Protein AF-I2Q013-F1 (afdb_monomer)

Foldseek 3Di:
DDDDDPDQQAPVSLVVQCVDPVRVVVSLVVLLVLLVQQKDWAWPFWDDPPDDADPDFQKDKDFDADPVRHGPTITITGTDGDPDTPCVSNVHDSVNSVVSPHDRDDDGDPPPPPDDPDPDD

Mean predicted aligned error: 8.56 Å

Nearest PDB structures (foldseek):
  4dep-assembly2_E  TM=2.950E-01  e=6.133E+00  Homo sapiens
  5a2f-assembly1_A  TM=2.855E-01  e=6.532E+00  Homo sapiens
  2rrf-as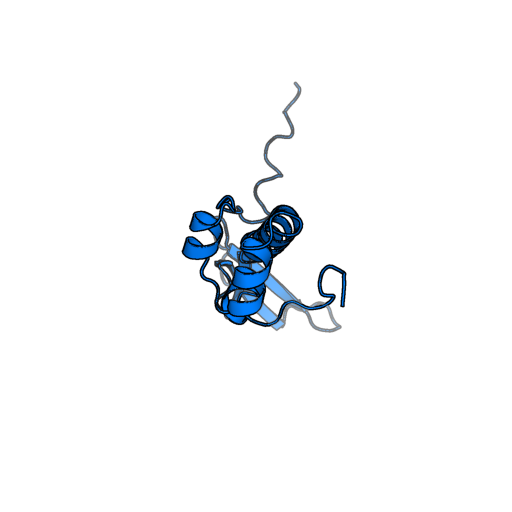sembly1_A  TM=2.220E-01  e=7.889E+00  Homo sapiens

pLDDT: mean 84.52, std 15.03, range [34.91, 94.44]

Organism: NCBI:txid596152

Solvent-accessible surface area (backbone atoms only — not comparable to full-atom values): 7650 Å² total; per-residue (Å²): 138,93,74,85,73,95,72,82,73,41,45,66,51,51,54,56,34,52,74,36,76,95,37,22,68,60,45,45,54,52,51,38,54,36,61,61,63,24,54,40,78,42,80,76,45,78,49,65,87,83,58,77,80,74,91,51,88,42,49,50,78,50,76,45,55,50,99,85,66,49,75,77,47,30,34,38,28,34,50,39,73,47,96,77,27,68,34,56,70,29,66,41,50,71,68,55,45,37,75,75,67,32,79,89,71,88,78,74,50,96,77,78,88,82,80,80,81,76,87,81,126

Radius of gyration: 20.33 Å; Cα contacts (8 Å, |Δi|>4): 146; chains: 1; bounding box: 41×37×60 Å

Secondary structure (DSSP, 8-state):
--S--S---SHHHHHHHHHSHHHHHHHHHHHHHHHHTTEEEEEEEEE-TTPPPP-STTEEEEEEE-TTS-EEEEEEEEEEE-TT-HHHHTT--HHHHHHHT--------TT-SSS------

Sequence (121 aa):
MHGYPSTIATRQDVVNLLAEERYAARALAYLQILLDERYGWVLQGQIPLDAPAPTVAGHKIEDVADEAGTVTQRYLYQWMVSPHTALDRLGVTAAEAVAWGCVDQVVEAPGDREGRSGVQT

Structure (mmCIF, N/CA/C/O backbone):
data_AF-I2Q013-F1
#
_entry.id   AF-I2Q013-F1
#
loop_
_atom_site.group_PDB
_atom_site.id
_atom_site.type_symbol
_atom_site.label_atom_id
_atom_site.label_alt_id
_atom_site.label_comp_id
_atom_site.label_asym_id
_atom_site.label_entity_id
_atom_site.label_seq_id
_atom_site.pdbx_PDB_ins_code
_atom_site.Cartn_x
_atom_site.Cartn_y
_atom_site.Cartn_z
_atom_site.occupancy
_atom_site.B_iso_or_equiv
_atom_site.auth_seq_id
_atom_site.auth_comp_id
_atom_site.auth_asym_id
_atom_site.auth_atom_id
_atom_site.pdbx_PDB_model_num
ATOM 1 N N . MET A 1 1 ? 1.439 3.128 -33.279 1.00 45.12 1 MET A N 1
ATOM 2 C CA . MET A 1 1 ? 1.158 3.944 -32.077 1.00 45.12 1 MET A CA 1
ATOM 3 C C . MET A 1 1 ? 2.498 4.374 -31.500 1.00 45.12 1 MET A C 1
ATOM 5 O O . MET A 1 1 ? 3.291 3.500 -31.193 1.00 45.12 1 MET A O 1
ATOM 9 N N . HIS A 1 2 ? 2.793 5.677 -31.449 1.00 59.84 2 HIS A N 1
ATOM 10 C CA . HIS A 1 2 ? 4.062 6.213 -30.933 1.00 59.84 2 HIS A CA 1
ATOM 11 C C . HIS A 1 2 ? 3.776 7.091 -29.711 1.00 59.84 2 HIS A C 1
ATOM 13 O O . HIS 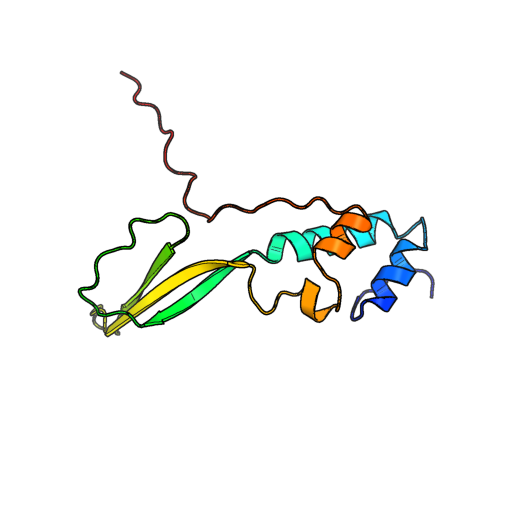A 1 2 ? 3.445 8.264 -29.856 1.00 59.84 2 HIS A O 1
ATOM 19 N N . GLY A 1 3 ? 3.848 6.515 -28.513 1.00 77.25 3 GLY A N 1
ATOM 20 C CA . GLY A 1 3 ? 3.596 7.219 -27.258 1.00 77.25 3 GLY A CA 1
ATOM 21 C C . GLY A 1 3 ? 3.594 6.262 -26.070 1.00 77.25 3 GLY A C 1
ATOM 22 O O . GLY A 1 3 ? 3.329 5.075 -26.238 1.00 77.25 3 GLY A O 1
ATOM 23 N N . TYR A 1 4 ? 3.896 6.786 -24.880 1.00 85.75 4 TYR A N 1
ATOM 24 C CA . TYR A 1 4 ? 3.777 6.016 -23.640 1.00 85.75 4 TYR A CA 1
ATOM 25 C C . TYR A 1 4 ? 2.304 5.632 -23.423 1.00 85.75 4 TYR A C 1
ATOM 27 O O . TYR A 1 4 ? 1.437 6.492 -23.623 1.00 85.75 4 TYR A O 1
ATOM 35 N N . PRO A 1 5 ? 1.995 4.383 -23.039 1.00 86.06 5 PRO A N 1
ATOM 36 C CA . PRO A 1 5 ? 0.617 3.941 -22.886 1.00 86.06 5 PRO A CA 1
ATOM 37 C C . PRO A 1 5 ? -0.094 4.719 -21.774 1.00 86.06 5 PRO A C 1
ATOM 39 O O . PRO A 1 5 ? 0.500 5.087 -20.762 1.00 86.06 5 PRO A O 1
ATOM 42 N N . SER A 1 6 ? -1.391 4.958 -21.956 1.00 86.62 6 SER A N 1
ATOM 43 C CA . SER A 1 6 ? -2.240 5.591 -20.940 1.00 86.62 6 SER A CA 1
ATOM 44 C C . SER A 1 6 ? -2.539 4.666 -19.762 1.00 86.62 6 SER A C 1
ATOM 46 O O . SER A 1 6 ? -2.862 5.142 -18.679 1.00 86.62 6 SER A O 1
ATOM 48 N N . THR A 1 7 ? -2.449 3.353 -19.973 1.00 87.12 7 THR A N 1
ATOM 49 C CA . THR A 1 7 ? -2.765 2.322 -18.982 1.00 87.12 7 THR A CA 1
ATOM 50 C C . THR A 1 7 ? -1.713 1.224 -19.010 1.00 87.12 7 THR A C 1
ATOM 52 O O . THR A 1 7 ? -1.353 0.747 -20.085 1.00 87.12 7 THR A O 1
ATOM 55 N N . ILE A 1 8 ? -1.266 0.801 -17.829 1.00 90.31 8 ILE A N 1
ATOM 56 C CA . ILE A 1 8 ? -0.373 -0.342 -17.617 1.00 90.31 8 ILE A CA 1
ATOM 57 C C . ILE A 1 8 ? -1.164 -1.309 -16.742 1.00 90.31 8 ILE A C 1
ATOM 59 O O . ILE A 1 8 ? -1.539 -0.948 -15.630 1.00 90.31 8 ILE A O 1
ATOM 63 N N . ALA A 1 9 ? -1.503 -2.482 -17.273 1.00 89.12 9 ALA A N 1
ATOM 64 C CA . ALA A 1 9 ? -2.456 -3.388 -16.627 1.00 89.12 9 ALA A CA 1
ATOM 65 C C . ALA A 1 9 ? -1.821 -4.713 -16.206 1.00 89.12 9 ALA A C 1
ATOM 67 O O . ALA A 1 9 ? -2.350 -5.396 -15.333 1.00 89.12 9 ALA A O 1
ATOM 68 N N . THR A 1 10 ? -0.699 -5.084 -16.822 1.00 92.94 10 THR A N 1
ATOM 69 C CA . THR A 1 10 ? -0.064 -6.380 -16.603 1.00 92.94 10 THR A CA 1
ATOM 70 C C . THR A 1 10 ? 1.433 -6.255 -16.358 1.00 92.94 10 THR A C 1
ATOM 72 O O . THR A 1 10 ? 2.092 -5.322 -16.821 1.00 92.94 10 THR A O 1
ATOM 75 N N . ARG A 1 11 ? 2.002 -7.275 -15.709 1.00 94.44 11 ARG A N 1
ATOM 76 C CA . ARG A 1 11 ? 3.451 -7.472 -15.582 1.00 94.44 11 ARG A CA 1
ATOM 77 C C . ARG A 1 11 ? 4.163 -7.397 -16.933 1.00 94.44 11 ARG A C 1
ATOM 79 O O . ARG A 1 11 ? 5.250 -6.836 -17.020 1.00 94.44 11 ARG A O 1
ATOM 86 N N . GLN A 1 12 ? 3.568 -7.952 -17.991 1.00 94.00 12 GLN A N 1
ATOM 87 C CA . GLN A 1 12 ? 4.197 -7.953 -19.311 1.00 94.00 12 GLN A CA 1
ATOM 88 C C . GLN A 1 12 ? 4.293 -6.542 -19.904 1.00 94.00 12 GLN A C 1
ATOM 90 O O . GLN A 1 12 ? 5.297 -6.228 -20.540 1.00 94.00 12 GLN A O 1
ATOM 95 N N . ASP A 1 13 ? 3.304 -5.678 -19.659 1.00 92.69 13 ASP A N 1
ATOM 96 C CA . ASP A 1 13 ? 3.355 -4.280 -20.103 1.00 92.69 13 ASP A CA 1
ATOM 97 C C . ASP A 1 13 ? 4.547 -3.556 -19.476 1.00 92.69 13 ASP A C 1
ATOM 99 O O . ASP A 1 13 ? 5.284 -2.854 -20.164 1.00 92.69 13 ASP A O 1
ATOM 103 N N . VAL A 1 14 ? 4.780 -3.784 -18.181 1.00 93.50 14 VAL A N 1
ATOM 104 C CA . VAL A 1 14 ? 5.933 -3.237 -17.457 1.00 93.50 14 VAL A CA 1
ATOM 105 C C . VAL A 1 14 ? 7.240 -3.714 -18.079 1.00 93.50 14 VAL A C 1
ATOM 107 O O . VAL A 1 14 ? 8.094 -2.894 -18.400 1.00 93.50 14 VAL A O 1
ATOM 110 N N . VAL A 1 15 ? 7.386 -5.025 -18.294 1.00 94.31 15 VAL A N 1
ATOM 111 C CA . VAL A 1 15 ? 8.598 -5.608 -18.891 1.00 94.31 15 VAL A CA 1
ATOM 112 C C . VAL A 1 15 ? 8.869 -5.014 -20.274 1.00 94.31 15 VAL A C 1
ATOM 114 O O . VAL A 1 15 ? 10.003 -4.642 -20.570 1.00 94.31 15 VAL A O 1
ATOM 117 N N . ASN A 1 16 ? 7.833 -4.865 -21.101 1.00 93.88 16 ASN A N 1
ATOM 118 C CA . ASN A 1 16 ? 7.963 -4.268 -22.428 1.00 93.88 16 ASN A CA 1
ATOM 119 C C . ASN A 1 16 ? 8.409 -2.799 -22.347 1.00 93.88 16 ASN A C 1
ATOM 121 O O . ASN A 1 16 ? 9.285 -2.381 -23.098 1.00 93.88 16 ASN A O 1
ATOM 125 N N . LEU A 1 17 ? 7.847 -2.021 -21.416 1.00 93.19 17 LEU A N 1
ATOM 126 C CA . LEU A 1 17 ? 8.213 -0.615 -21.228 1.00 93.19 17 LEU A CA 1
ATOM 127 C C . LEU A 1 17 ? 9.626 -0.438 -20.668 1.00 93.19 17 LEU A C 1
ATOM 129 O O . LEU A 1 17 ? 10.310 0.508 -21.051 1.00 93.19 17 LEU A O 1
ATOM 133 N N . LEU A 1 18 ? 10.071 -1.336 -19.788 1.00 93.94 18 LEU A N 1
ATOM 134 C CA . LEU A 1 18 ? 11.436 -1.341 -19.260 1.00 93.94 18 LEU A CA 1
ATOM 135 C C . LEU A 1 18 ? 12.470 -1.714 -20.331 1.00 93.94 18 LEU A C 1
ATOM 137 O O . LEU A 1 18 ? 13.582 -1.196 -20.300 1.00 93.94 18 LEU A O 1
ATOM 141 N N . ALA A 1 19 ? 12.107 -2.570 -21.291 1.00 94.38 19 ALA A N 1
ATOM 142 C CA . ALA A 1 19 ? 12.971 -2.923 -22.418 1.00 94.38 19 ALA A CA 1
ATOM 143 C C . ALA A 1 19 ? 13.152 -1.772 -23.428 1.00 94.38 19 ALA A C 1
ATOM 145 O O . ALA A 1 19 ? 14.099 -1.780 -24.214 1.00 94.38 19 ALA A O 1
ATOM 146 N N . GLU A 1 20 ? 12.263 -0.775 -23.421 1.00 92.69 20 GLU A N 1
ATOM 147 C CA . GLU A 1 20 ? 12.377 0.414 -24.260 1.00 92.69 20 GLU A CA 1
ATOM 148 C C . GLU A 1 20 ? 13.084 1.557 -23.516 1.00 92.69 20 GLU A C 1
ATOM 150 O O . GLU A 1 20 ? 12.491 2.211 -22.660 1.00 92.69 20 GLU A O 1
ATOM 155 N N . GLU A 1 21 ? 14.322 1.890 -23.901 1.00 90.12 21 GLU A N 1
ATOM 156 C CA . GLU A 1 21 ? 15.141 2.924 -23.231 1.00 90.12 21 GLU A CA 1
ATOM 157 C C . GLU A 1 21 ? 14.412 4.265 -23.029 1.00 90.12 21 GLU A C 1
ATOM 159 O O . GLU A 1 21 ? 14.497 4.885 -21.970 1.00 90.12 21 GLU A O 1
ATOM 164 N N . ARG A 1 22 ? 13.630 4.697 -24.026 1.00 91.94 22 ARG A N 1
ATOM 165 C CA . ARG A 1 22 ? 12.846 5.945 -23.977 1.00 91.94 22 ARG A CA 1
ATOM 166 C C . ARG A 1 22 ? 11.737 5.953 -22.917 1.00 91.94 22 ARG A C 1
ATOM 168 O O . ARG A 1 22 ? 11.234 7.024 -22.580 1.00 91.94 22 ARG A O 1
ATOM 175 N N . TYR A 1 23 ? 11.308 4.784 -22.445 1.00 92.25 23 TYR A N 1
ATOM 176 C CA . TYR A 1 23 ? 10.195 4.612 -21.508 1.00 92.25 23 TYR A CA 1
ATOM 177 C C . TYR A 1 23 ? 10.627 4.025 -20.164 1.00 92.25 23 TYR A C 1
ATOM 179 O O . TYR A 1 23 ? 9.916 4.239 -19.182 1.00 92.25 23 TYR A O 1
ATOM 187 N N . ALA A 1 24 ? 11.800 3.391 -20.089 1.00 92.88 24 ALA A N 1
ATOM 188 C CA . ALA A 1 24 ? 12.315 2.731 -18.894 1.00 92.88 24 ALA A CA 1
ATOM 189 C C . ALA A 1 24 ? 12.276 3.623 -17.642 1.00 92.88 24 ALA A C 1
ATOM 191 O O . ALA A 1 24 ? 11.713 3.231 -16.624 1.00 92.88 24 ALA A O 1
ATOM 192 N N . ALA A 1 25 ? 12.770 4.863 -17.726 1.00 93.12 25 ALA A N 1
ATOM 193 C CA . ALA A 1 25 ? 12.760 5.787 -16.587 1.00 93.12 25 ALA A CA 1
ATOM 194 C C . ALA A 1 25 ? 11.338 6.104 -16.083 1.00 93.12 25 ALA A C 1
ATOM 196 O O . ALA A 1 25 ? 11.095 6.184 -14.880 1.00 93.12 25 ALA A O 1
ATOM 197 N N . ARG A 1 26 ? 10.376 6.253 -17.001 1.00 93.69 26 ARG A N 1
ATOM 198 C CA . ARG A 1 26 ? 8.977 6.533 -16.654 1.00 93.69 26 ARG A CA 1
ATOM 199 C C . ARG A 1 26 ? 8.274 5.299 -16.087 1.00 93.69 26 ARG A C 1
ATOM 201 O O . ARG A 1 26 ? 7.473 5.437 -15.167 1.00 93.69 26 ARG A O 1
ATOM 208 N N . ALA A 1 27 ? 8.594 4.116 -16.605 1.00 93.44 27 ALA A N 1
ATOM 209 C CA . ALA A 1 27 ? 8.096 2.850 -16.083 1.00 93.44 27 ALA A CA 1
ATOM 210 C C . ALA A 1 27 ? 8.616 2.580 -14.663 1.00 93.44 27 ALA A C 1
ATOM 212 O O . ALA A 1 27 ? 7.827 2.218 -13.795 1.00 93.44 27 ALA A O 1
ATOM 213 N N . LEU A 1 28 ? 9.899 2.847 -14.391 1.00 94.25 28 LEU A N 1
ATOM 214 C CA . LEU A 1 28 ? 10.467 2.751 -13.041 1.00 94.25 28 LEU A CA 1
ATOM 215 C C . LEU A 1 28 ? 9.838 3.751 -12.072 1.00 94.25 28 LEU A C 1
ATOM 217 O O . LEU A 1 28 ? 9.509 3.380 -10.951 1.00 94.25 28 LEU A O 1
ATOM 221 N N . ALA A 1 29 ? 9.609 4.994 -12.503 1.00 93.88 29 ALA A N 1
ATOM 222 C CA . ALA A 1 29 ? 8.917 5.981 -11.676 1.00 93.88 29 ALA A CA 1
ATOM 223 C C . ALA A 1 29 ? 7.483 5.539 -11.332 1.00 93.88 29 ALA A C 1
ATOM 225 O O . ALA A 1 29 ? 7.042 5.700 -10.198 1.00 93.88 29 ALA A O 1
ATOM 226 N N . TYR A 1 30 ? 6.766 4.944 -12.290 1.00 93.38 30 TYR A N 1
ATOM 227 C CA . TYR A 1 30 ? 5.442 4.375 -12.044 1.00 93.38 30 TYR A CA 1
ATOM 228 C C . TYR A 1 30 ? 5.491 3.218 -11.037 1.00 93.38 30 TYR A C 1
ATOM 230 O O . TYR A 1 30 ? 4.721 3.215 -10.081 1.00 93.38 30 TYR A O 1
ATOM 238 N N . LEU A 1 31 ? 6.419 2.271 -11.206 1.00 94.12 31 LEU A N 1
ATOM 239 C CA . LEU A 1 31 ? 6.601 1.168 -10.260 1.00 94.12 31 LEU A CA 1
ATOM 240 C C . LEU A 1 31 ? 6.990 1.653 -8.862 1.00 94.12 31 LEU A C 1
ATOM 242 O O . LEU A 1 31 ? 6.515 1.082 -7.887 1.00 94.12 31 LEU A O 1
ATOM 246 N N . GLN A 1 32 ? 7.807 2.705 -8.762 1.00 93.44 32 GLN A N 1
ATOM 247 C CA . GLN A 1 32 ? 8.187 3.293 -7.480 1.00 93.44 32 GLN A CA 1
ATOM 248 C C . GLN A 1 32 ? 6.960 3.815 -6.728 1.00 93.44 32 GLN A C 1
ATOM 250 O O . GLN A 1 32 ? 6.801 3.506 -5.556 1.00 93.44 32 GLN A O 1
ATOM 255 N N . ILE A 1 33 ? 6.050 4.520 -7.411 1.00 91.88 33 ILE A N 1
ATOM 256 C CA . ILE A 1 33 ? 4.799 4.997 -6.800 1.00 91.88 33 ILE A CA 1
ATOM 257 C C . ILE A 1 33 ? 3.995 3.817 -6.240 1.00 91.88 33 ILE A C 1
ATOM 259 O O . ILE A 1 33 ? 3.591 3.840 -5.082 1.00 91.88 33 ILE A O 1
ATOM 263 N N . LEU A 1 34 ? 3.821 2.749 -7.027 1.00 92.25 34 LEU A N 1
ATOM 264 C CA . LEU A 1 34 ? 3.087 1.563 -6.570 1.00 92.25 34 LEU A CA 1
ATOM 265 C C . LEU A 1 34 ? 3.782 0.849 -5.400 1.00 92.25 34 LEU A C 1
ATOM 267 O O . LEU A 1 34 ? 3.115 0.288 -4.530 1.00 92.25 34 LEU A O 1
ATOM 271 N N . LEU A 1 35 ? 5.117 0.840 -5.400 1.00 91.50 35 LEU A N 1
ATOM 272 C CA . LEU A 1 35 ? 5.937 0.246 -4.351 1.00 91.50 35 LEU A CA 1
ATOM 273 C C . LEU A 1 35 ? 5.841 1.037 -3.041 1.00 91.50 35 LEU A C 1
ATOM 275 O O . LEU A 1 35 ? 5.827 0.419 -1.976 1.00 91.50 35 LEU A O 1
ATOM 279 N N . ASP A 1 36 ? 5.755 2.363 -3.113 1.00 89.19 36 ASP A N 1
ATOM 280 C CA . ASP A 1 36 ? 5.629 3.253 -1.954 1.00 89.19 36 ASP A CA 1
ATOM 281 C C . ASP A 1 36 ? 4.208 3.199 -1.361 1.00 89.19 36 ASP A C 1
ATOM 283 O O . ASP A 1 36 ? 4.031 3.175 -0.142 1.00 89.19 36 ASP A O 1
ATOM 287 N N . GLU A 1 37 ? 3.186 3.079 -2.213 1.00 88.44 37 GLU A N 1
ATOM 288 C CA . GLU A 1 37 ? 1.768 2.961 -1.831 1.00 88.44 37 GLU A CA 1
ATOM 289 C C . GLU A 1 37 ? 1.403 1.618 -1.180 1.00 88.44 37 GLU A C 1
ATOM 291 O O . GLU A 1 37 ? 0.26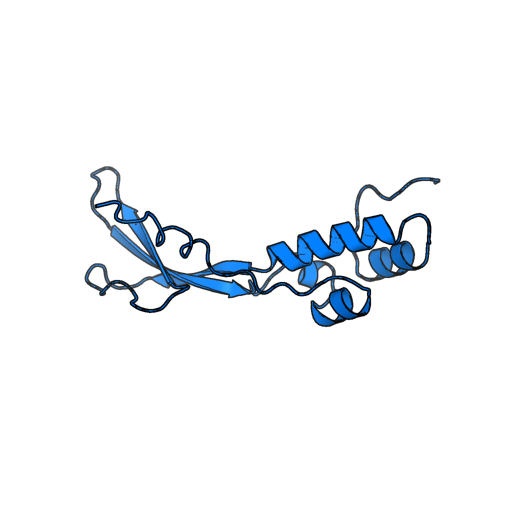1 1.403 -0.762 1.00 88.44 37 GLU A O 1
ATOM 296 N N . ARG A 1 38 ? 2.350 0.680 -1.079 1.00 89.38 38 ARG A N 1
ATOM 297 C CA . ARG A 1 38 ? 2.078 -0.639 -0.502 1.00 89.38 38 ARG A CA 1
ATOM 298 C C . ARG A 1 38 ? 1.782 -0.593 0.993 1.00 89.38 38 ARG A C 1
ATOM 300 O O . ARG A 1 38 ? 1.182 -1.534 1.507 1.00 89.38 38 ARG A O 1
ATOM 307 N N . TYR A 1 39 ? 2.232 0.444 1.696 1.00 89.62 39 TYR A N 1
ATOM 308 C CA . TYR A 1 39 ? 2.010 0.604 3.128 1.00 89.62 39 TYR A CA 1
ATOM 309 C C . TYR A 1 39 ? 0.703 1.342 3.405 1.00 89.62 39 TYR A C 1
ATOM 311 O O . TYR A 1 39 ? 0.374 2.329 2.752 1.00 89.62 39 TYR A O 1
ATOM 319 N N . GLY A 1 40 ? -0.035 0.881 4.408 1.00 89.25 40 GLY A N 1
ATOM 320 C CA . GLY A 1 40 ? -1.275 1.525 4.808 1.00 89.25 40 GLY A CA 1
ATOM 321 C C . GLY A 1 40 ? -1.791 1.046 6.156 1.00 89.25 40 GLY A C 1
ATOM 322 O O . GLY A 1 40 ? -1.299 0.074 6.731 1.00 89.25 40 GLY A O 1
ATOM 323 N N . TRP A 1 41 ? -2.820 1.734 6.650 1.00 91.12 41 TRP A N 1
ATOM 324 C CA . TRP A 1 41 ? -3.572 1.306 7.825 1.00 91.12 41 TRP A CA 1
ATOM 325 C C . TRP A 1 41 ? -4.509 0.159 7.452 1.00 91.12 41 TRP A C 1
ATOM 327 O O . TRP A 1 41 ? -5.522 0.362 6.786 1.00 91.12 41 TRP A O 1
ATOM 337 N N . VAL A 1 42 ? -4.179 -1.045 7.905 1.00 91.06 42 VAL A N 1
ATOM 338 C CA . VAL A 1 42 ? -4.968 -2.257 7.684 1.00 91.06 42 VAL A CA 1
ATOM 339 C C . VAL A 1 42 ? -5.799 -2.546 8.926 1.00 91.06 42 VAL A C 1
ATOM 341 O O . VAL A 1 42 ? -5.259 -2.646 10.030 1.00 91.06 42 VAL A O 1
ATOM 344 N N . LEU A 1 43 ? -7.113 -2.680 8.741 1.00 92.00 43 LEU A N 1
ATOM 345 C CA . LEU A 1 43 ? -8.043 -3.043 9.806 1.00 92.00 43 LEU A CA 1
ATOM 346 C C . LEU A 1 43 ? -7.700 -4.437 10.345 1.00 92.00 43 LEU A C 1
ATOM 348 O O . LEU A 1 43 ? -7.740 -5.415 9.604 1.00 92.00 43 LEU A O 1
ATOM 352 N N . GLN A 1 44 ? -7.403 -4.518 11.639 1.00 92.00 44 GLN A N 1
ATOM 353 C CA . GLN A 1 44 ? -7.167 -5.780 12.345 1.00 92.00 44 GLN A CA 1
ATOM 354 C C . GLN A 1 44 ? -8.462 -6.349 12.930 1.00 92.00 44 GLN A C 1
ATOM 356 O O . GLN A 1 44 ? -8.613 -7.561 13.053 1.00 92.00 44 GLN A O 1
ATOM 361 N N . GLY A 1 45 ? -9.415 -5.478 13.268 1.00 91.56 45 GLY A N 1
ATOM 362 C CA . GLY A 1 45 ? -10.732 -5.878 13.744 1.00 91.56 45 GLY A CA 1
ATOM 363 C C . GLY A 1 45 ? -11.347 -4.880 14.713 1.00 91.56 45 GLY A C 1
ATOM 364 O O . GLY A 1 45 ? -10.778 -3.827 15.007 1.00 91.56 45 GLY A O 1
ATOM 365 N N . GLN A 1 46 ? -12.533 -5.227 15.203 1.00 94.25 46 GLN A N 1
ATOM 366 C CA . GLN A 1 46 ? -13.215 -4.487 16.258 1.00 94.25 46 GLN A CA 1
ATOM 367 C C . GLN A 1 46 ? -12.652 -4.888 17.628 1.00 94.25 46 GLN A C 1
ATOM 369 O O . GLN A 1 46 ? -12.415 -6.069 17.881 1.00 94.25 46 GLN A O 1
ATOM 374 N N . ILE A 1 47 ? -12.469 -3.914 18.517 1.00 93.62 47 ILE A N 1
ATOM 375 C CA . ILE A 1 47 ? -12.017 -4.122 19.897 1.00 93.62 47 ILE A CA 1
ATOM 376 C C . ILE A 1 47 ? -13.063 -3.593 20.894 1.00 93.62 47 ILE A C 1
ATOM 378 O O . ILE A 1 47 ? -13.916 -2.783 20.516 1.00 93.62 47 ILE A O 1
ATOM 382 N N . PRO A 1 48 ? -13.030 -4.041 22.164 1.00 93.25 48 PRO A N 1
ATOM 383 C CA . PRO A 1 48 ? -13.891 -3.494 23.211 1.00 93.25 48 PRO A CA 1
ATOM 384 C C . PRO A 1 48 ? -13.733 -1.974 23.372 1.00 93.25 48 PRO A C 1
ATOM 386 O O . PRO A 1 48 ? -12.641 -1.430 23.199 1.0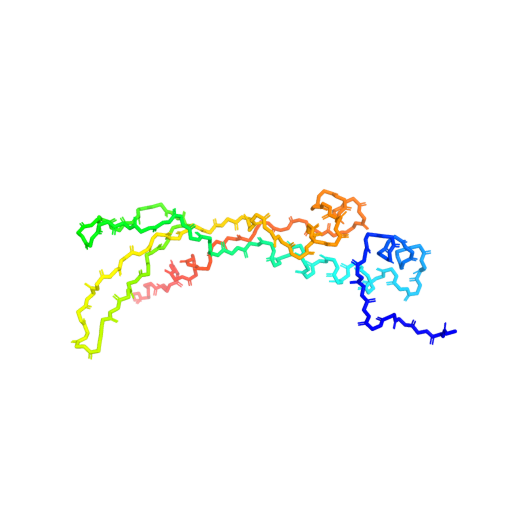0 93.25 48 PRO A O 1
ATOM 389 N N . LEU A 1 49 ? -14.817 -1.281 23.733 1.00 90.94 49 LEU A N 1
ATOM 390 C CA . LEU A 1 49 ? -14.827 0.182 23.904 1.00 90.94 49 LEU A CA 1
ATOM 391 C C . LEU A 1 49 ? -13.949 0.662 25.071 1.00 90.94 49 LEU A C 1
ATOM 393 O O . LEU A 1 49 ? -13.513 1.810 25.094 1.00 90.94 49 LEU A O 1
ATOM 397 N N . ASP A 1 50 ? -13.677 -0.212 26.032 1.00 90.00 50 ASP A N 1
ATOM 398 C CA . ASP A 1 50 ? -12.821 0.015 27.195 1.00 90.00 50 ASP A CA 1
ATOM 399 C C . ASP A 1 50 ? -11.390 -0.511 26.998 1.00 90.00 50 ASP A C 1
ATOM 401 O O . ASP A 1 50 ? -10.562 -0.407 27.904 1.00 90.00 50 ASP A O 1
ATOM 405 N N . ALA A 1 51 ? -11.072 -1.052 25.816 1.00 86.50 51 ALA A N 1
ATOM 406 C CA . ALA A 1 51 ? -9.738 -1.550 25.528 1.00 86.50 51 ALA A CA 1
ATOM 407 C C . ALA A 1 51 ? -8.696 -0.418 25.632 1.00 86.50 51 ALA A C 1
ATOM 409 O O . ALA A 1 51 ? -8.935 0.687 25.125 1.00 86.50 51 ALA A O 1
ATOM 410 N N . PRO A 1 52 ? -7.533 -0.680 26.260 1.00 80.62 52 PRO A N 1
ATOM 411 C CA . PRO A 1 52 ? -6.468 0.305 26.359 1.00 80.62 52 PRO A CA 1
ATOM 412 C C . PRO A 1 52 ? -5.918 0.646 24.973 1.00 80.62 52 PRO A C 1
ATOM 414 O O . PRO A 1 52 ? -5.875 -0.199 24.074 1.00 80.62 52 PRO A O 1
ATOM 417 N N . ALA A 1 53 ? -5.455 1.887 24.815 1.00 75.50 53 ALA A N 1
ATOM 418 C CA . ALA A 1 53 ? -4.769 2.295 23.600 1.00 75.50 53 ALA A CA 1
ATOM 419 C C . ALA A 1 53 ? -3.509 1.438 23.381 1.00 75.50 53 ALA A C 1
ATOM 421 O O . ALA A 1 53 ? -2.805 1.125 24.349 1.00 75.50 53 ALA A O 1
ATOM 422 N N . PRO A 1 54 ? -3.205 1.048 22.131 1.00 77.50 54 PRO A N 1
ATOM 423 C CA . PRO A 1 54 ? -1.991 0.311 21.845 1.00 77.50 54 PRO A CA 1
ATOM 424 C C . PRO A 1 54 ? -0.772 1.161 22.210 1.00 77.50 54 PRO A C 1
ATOM 426 O O . PRO A 1 54 ? -0.694 2.343 21.888 1.00 77.50 54 PRO A O 1
ATOM 429 N N . THR A 1 55 ? 0.194 0.540 22.879 1.00 74.38 55 THR A N 1
ATOM 430 C CA . THR A 1 55 ? 1.465 1.168 23.274 1.00 74.38 55 THR A CA 1
ATOM 431 C C . THR A 1 55 ? 2.561 0.990 22.226 1.00 74.38 55 THR A C 1
ATOM 433 O O . THR A 1 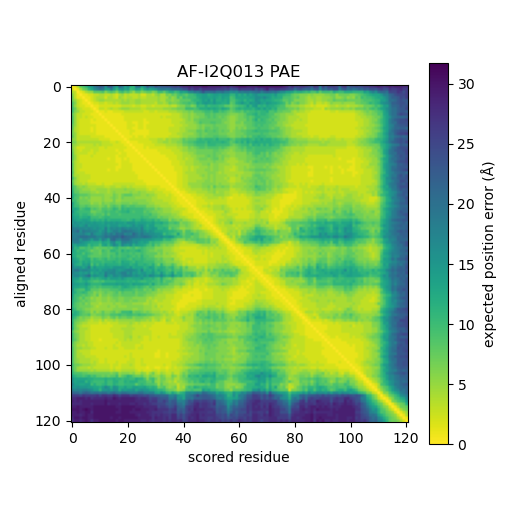55 ? 3.673 1.485 22.396 1.00 74.38 55 THR A O 1
ATOM 436 N N . VAL A 1 56 ? 2.264 0.255 21.153 1.00 75.88 56 VAL A N 1
ATOM 437 C CA . VAL A 1 56 ? 3.220 -0.134 20.117 1.00 75.88 56 VAL A CA 1
ATOM 438 C C . VAL A 1 56 ? 3.050 0.771 18.903 1.00 75.88 56 VAL A C 1
ATOM 440 O O . VAL A 1 56 ? 1.939 0.923 18.390 1.00 75.88 56 VAL A O 1
ATOM 443 N N . ALA A 1 57 ? 4.164 1.325 18.420 1.00 77.81 57 ALA A N 1
ATOM 444 C CA . ALA A 1 57 ? 4.207 2.099 17.184 1.00 77.81 57 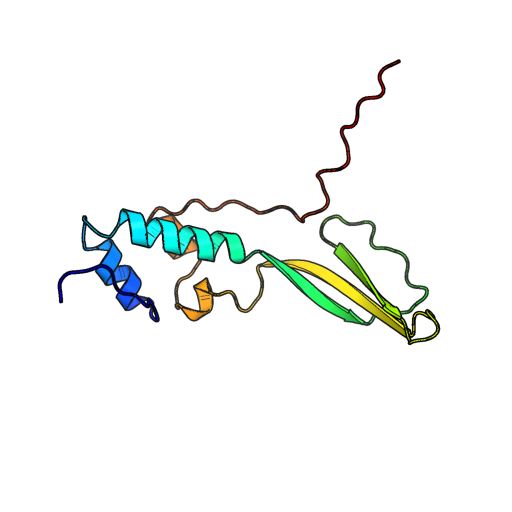ALA A CA 1
ATOM 445 C C . ALA A 1 57 ? 3.597 1.314 16.008 1.00 77.81 57 ALA A C 1
ATOM 447 O O . ALA A 1 57 ? 3.675 0.084 15.942 1.00 77.81 57 ALA A O 1
ATOM 448 N N . GLY A 1 58 ? 2.949 2.028 15.087 1.00 84.75 58 GLY A N 1
ATOM 449 C CA . GLY A 1 58 ? 2.266 1.408 13.952 1.00 84.75 58 GLY A CA 1
ATOM 450 C C . GLY A 1 58 ? 0.929 0.749 14.294 1.00 84.75 58 GLY A C 1
ATOM 451 O O . GLY A 1 58 ? 0.416 -0.006 13.478 1.00 84.75 58 GLY A O 1
ATOM 452 N N . HIS A 1 59 ? 0.333 1.039 15.450 1.00 89.62 59 HIS A N 1
ATOM 453 C CA . HIS A 1 59 ? -1.070 0.729 15.729 1.00 89.62 59 HIS A CA 1
ATOM 454 C C . HIS A 1 59 ? -1.846 2.023 15.964 1.00 89.62 59 HIS A C 1
ATOM 456 O O . HIS A 1 59 ? -1.342 2.942 16.607 1.00 89.62 59 HIS A O 1
ATOM 462 N N . LYS A 1 60 ? -3.084 2.092 15.473 1.00 88.88 60 LYS A N 1
ATOM 463 C CA . LYS A 1 60 ? -4.016 3.179 15.792 1.00 88.88 60 LYS A CA 1
ATOM 464 C C . LYS A 1 60 ? -5.391 2.624 16.127 1.00 88.88 60 LYS A C 1
ATOM 466 O O . LYS A 1 60 ? -5.760 1.539 15.675 1.00 88.88 60 LYS A O 1
ATOM 471 N N . ILE A 1 61 ? -6.150 3.408 16.878 1.00 91.00 61 ILE A N 1
ATOM 472 C CA . ILE A 1 61 ? -7.563 3.158 17.138 1.00 91.00 61 ILE A CA 1
ATOM 473 C C . ILE A 1 61 ? -8.389 4.170 16.348 1.00 91.00 61 ILE A C 1
ATOM 475 O O . ILE A 1 61 ? -8.022 5.341 16.266 1.00 91.00 61 ILE A O 1
ATOM 479 N N . GLU A 1 62 ? -9.501 3.712 15.785 1.00 91.06 62 GLU A N 1
ATOM 480 C CA . GLU A 1 62 ? -10.518 4.569 15.185 1.00 91.06 62 GLU A CA 1
ATOM 481 C C . GLU A 1 62 ? -11.870 4.306 15.851 1.00 91.06 62 GLU A C 1
ATOM 483 O O . GLU A 1 62 ? -12.334 3.162 15.903 1.00 91.06 62 GLU A O 1
ATOM 488 N N . ASP A 1 63 ? -12.474 5.370 16.374 1.00 92.38 63 ASP A N 1
ATOM 489 C CA . ASP A 1 63 ? -13.760 5.334 17.065 1.00 92.38 63 ASP A CA 1
ATOM 490 C C . ASP A 1 63 ? -14.871 5.775 16.112 1.00 92.38 63 ASP A C 1
ATOM 492 O O . ASP A 1 63 ? -14.781 6.824 15.472 1.00 92.38 63 ASP A O 1
ATOM 496 N N . VAL A 1 64 ? -15.939 4.983 16.041 1.00 92.50 64 VAL A N 1
ATOM 497 C CA . VAL A 1 64 ? -17.160 5.321 15.307 1.00 92.50 64 VAL A CA 1
ATOM 498 C C . VAL A 1 64 ? -18.221 5.726 16.317 1.00 92.50 64 VAL A C 1
ATOM 500 O O . VAL A 1 64 ? -18.636 4.928 17.164 1.00 92.50 64 VAL A O 1
ATOM 503 N N . ALA A 1 65 ? -18.649 6.982 16.226 1.00 93.44 65 ALA A N 1
ATOM 504 C CA . ALA A 1 65 ? -19.705 7.543 17.053 1.00 93.44 65 ALA A CA 1
ATOM 505 C C . ALA A 1 65 ? -21.043 7.586 16.303 1.00 93.44 65 ALA A C 1
ATOM 507 O O . ALA A 1 65 ? -21.075 7.693 15.077 1.00 93.44 65 ALA A O 1
ATOM 508 N N . ASP A 1 66 ? -22.143 7.490 17.045 1.00 91.56 66 ASP A N 1
ATOM 509 C CA . ASP A 1 66 ? -23.487 7.740 16.524 1.00 91.56 66 ASP A CA 1
ATOM 510 C C . ASP A 1 66 ? -23.772 9.248 16.350 1.00 91.56 66 ASP A C 1
ATOM 512 O O . ASP A 1 66 ? -22.930 10.103 16.633 1.00 91.56 66 ASP A O 1
ATOM 516 N N . GLU A 1 67 ? -24.980 9.593 15.895 1.00 90.88 67 GLU A N 1
ATOM 517 C CA . GLU A 1 67 ? -25.417 10.990 15.723 1.00 90.88 67 GLU A CA 1
ATOM 518 C C . GLU A 1 67 ? -25.431 11.794 17.036 1.00 90.88 67 GLU A C 1
ATOM 520 O O . GLU A 1 67 ? -25.380 13.023 17.009 1.00 90.88 67 GLU A O 1
ATOM 525 N N . ALA A 1 68 ? -25.478 11.115 18.187 1.00 91.56 68 ALA A N 1
ATOM 526 C CA . ALA A 1 68 ? -25.415 11.729 19.510 1.00 91.56 68 ALA A CA 1
ATOM 527 C C . ALA A 1 68 ? -23.971 11.885 20.027 1.00 91.56 68 ALA A C 1
ATOM 529 O O . ALA A 1 68 ? -23.766 12.418 21.118 1.00 91.56 68 ALA A O 1
ATOM 530 N N . GLY A 1 69 ? -22.967 11.439 19.263 1.00 86.50 69 GLY A N 1
ATOM 531 C CA . GLY A 1 69 ? -21.557 11.490 19.641 1.00 86.50 69 GLY A CA 1
ATOM 532 C C . GLY A 1 69 ? -21.126 10.384 20.609 1.00 86.50 69 GLY A C 1
ATOM 533 O O . GLY A 1 69 ? -20.025 10.453 21.155 1.00 86.50 69 GLY A O 1
ATOM 534 N N . THR A 1 70 ? -21.953 9.360 20.831 1.00 90.38 70 THR A N 1
ATOM 535 C CA . THR A 1 70 ? -21.592 8.203 21.661 1.00 90.38 70 THR A CA 1
ATOM 536 C C . THR A 1 70 ? -20.809 7.202 20.823 1.00 90.38 70 THR A C 1
ATOM 538 O O . THR A 1 70 ? -21.282 6.764 19.775 1.00 90.38 70 THR A O 1
ATOM 541 N N . VAL A 1 71 ? -19.614 6.810 21.278 1.00 89.56 71 VAL A N 1
ATOM 542 C CA . VAL A 1 71 ? -18.813 5.780 20.598 1.00 89.56 71 VAL A CA 1
ATOM 543 C C . VAL A 1 71 ? -19.543 4.440 20.682 1.00 89.56 71 VAL A C 1
ATOM 545 O O . VAL A 1 71 ? -19.755 3.905 21.769 1.00 89.56 71 VAL A O 1
ATOM 548 N N . THR A 1 72 ? -19.916 3.892 19.529 1.00 92.38 72 THR A N 1
ATOM 549 C CA . THR A 1 72 ? -20.632 2.611 19.419 1.00 92.38 72 THR A CA 1
ATOM 550 C C . THR A 1 72 ? -19.719 1.483 18.961 1.00 92.38 72 THR A C 1
ATOM 552 O O . THR A 1 72 ? -19.958 0.319 19.287 1.00 92.38 72 THR A O 1
ATOM 555 N N . GLN A 1 73 ? -18.656 1.808 18.224 1.00 92.75 73 GLN A N 1
ATOM 556 C CA . GLN A 1 73 ? -17.686 0.841 17.726 1.00 92.75 73 GLN A CA 1
ATOM 557 C C . GLN A 1 73 ? -16.276 1.413 17.815 1.00 92.75 73 GLN A C 1
ATOM 559 O O . GLN A 1 73 ? -16.059 2.607 17.618 1.00 92.75 73 GLN A O 1
ATOM 564 N N . ARG A 1 74 ? -15.318 0.529 18.086 1.00 93.44 74 ARG A N 1
ATOM 565 C CA . ARG A 1 74 ? -13.898 0.848 18.158 1.00 93.44 74 ARG A CA 1
ATOM 566 C C . ARG A 1 74 ? -13.118 -0.161 17.332 1.00 93.44 74 ARG A C 1
ATOM 568 O O . ARG A 1 74 ? -13.291 -1.366 17.513 1.00 93.44 74 ARG A O 1
ATOM 575 N N . TYR A 1 75 ? -12.257 0.321 16.447 1.00 94.00 75 TYR A N 1
ATOM 576 C CA . TYR A 1 75 ? -11.501 -0.510 15.516 1.00 94.00 75 TYR A CA 1
ATOM 577 C C . TYR A 1 75 ? -9.999 -0.338 15.708 1.00 94.00 75 TYR A C 1
ATOM 579 O O . TYR A 1 75 ? -9.503 0.781 15.824 1.00 94.00 75 TYR A O 1
ATOM 587 N N . LEU A 1 76 ? -9.272 -1.455 15.710 1.00 91.94 76 LEU A N 1
ATOM 588 C CA . LEU A 1 76 ? -7.815 -1.474 15.713 1.00 91.94 76 LEU A CA 1
ATOM 589 C C . LEU A 1 76 ? -7.308 -1.553 14.276 1.00 91.94 76 LEU A C 1
ATOM 591 O O . LEU A 1 76 ? -7.682 -2.454 13.525 1.00 91.94 76 LEU A O 1
ATOM 595 N N . TYR A 1 77 ? -6.400 -0.655 13.924 1.00 92.25 77 TYR A N 1
ATOM 596 C CA . TYR A 1 77 ? -5.667 -0.687 12.667 1.00 92.25 77 TYR A CA 1
ATOM 597 C C . TYR A 1 77 ? -4.178 -0.860 12.937 1.00 92.25 77 TYR A C 1
ATOM 599 O O . TYR A 1 77 ? -3.650 -0.344 13.923 1.00 92.25 77 TYR A O 1
ATOM 607 N N . GLN A 1 78 ? -3.498 -1.532 12.016 1.00 91.62 78 GLN A N 1
ATOM 608 C CA . GLN A 1 78 ? -2.050 -1.689 12.018 1.00 91.62 78 GLN A CA 1
ATOM 609 C C . GLN A 1 78 ? -1.466 -1.103 10.733 1.00 91.62 78 GLN A C 1
ATOM 611 O O . GLN A 1 78 ? -1.981 -1.352 9.644 1.00 91.62 78 GLN A O 1
ATOM 616 N N . TRP A 1 79 ? -0.398 -0.322 10.857 1.00 91.38 79 TRP A N 1
ATOM 617 C CA . TRP A 1 79 ? 0.391 0.144 9.729 1.00 91.38 79 TRP A CA 1
ATOM 618 C C . TRP A 1 79 ? 1.285 -0.990 9.253 1.00 91.38 79 TRP A C 1
ATOM 620 O O . TRP A 1 79 ? 2.213 -1.409 9.947 1.00 91.38 79 TRP A O 1
ATOM 630 N N . MET A 1 80 ? 0.983 -1.516 8.078 1.00 90.38 80 MET A N 1
ATOM 631 C CA . MET A 1 80 ? 1.712 -2.635 7.500 1.00 90.38 80 MET A CA 1
ATOM 632 C C . MET A 1 80 ? 1.603 -2.607 5.980 1.00 90.38 80 MET A C 1
ATOM 634 O O . MET A 1 80 ? 0.897 -1.777 5.404 1.00 90.38 80 MET A O 1
ATOM 638 N N . VAL A 1 81 ? 2.308 -3.526 5.324 1.00 88.19 81 VAL A N 1
ATOM 639 C CA . VAL A 1 81 ? 2.101 -3.769 3.896 1.00 88.19 81 VAL A CA 1
ATOM 640 C C . VAL A 1 81 ? 0.676 -4.284 3.703 1.00 88.19 81 VAL A C 1
ATOM 642 O O . VAL A 1 81 ? 0.274 -5.275 4.316 1.00 88.19 81 VAL A O 1
ATOM 645 N N . SER A 1 82 ? -0.092 -3.589 2.872 1.00 86.75 82 SER A N 1
ATOM 646 C CA . SER A 1 82 ? -1.438 -3.992 2.494 1.00 86.75 82 SER A CA 1
ATOM 647 C C . SER A 1 82 ? -1.387 -5.357 1.802 1.00 86.75 82 SER A C 1
ATOM 649 O O . SER A 1 82 ? -0.558 -5.553 0.919 1.00 86.75 82 SER A O 1
ATOM 651 N N . PRO A 1 83 ? -2.272 -6.308 2.134 1.00 80.56 83 PRO A N 1
ATOM 652 C CA . PRO A 1 83 ? -2.276 -7.633 1.509 1.00 80.56 83 PRO A CA 1
ATOM 653 C C . PRO A 1 83 ? -2.695 -7.622 0.025 1.00 80.56 83 PRO A C 1
ATOM 655 O O . PRO A 1 83 ? -2.593 -8.644 -0.651 1.00 80.56 83 PRO A O 1
ATOM 658 N N . HIS A 1 84 ? -3.201 -6.492 -0.486 1.00 82.31 84 HIS A N 1
ATOM 659 C CA . HIS A 1 84 ? -3.722 -6.357 -1.850 1.00 82.31 84 HIS A CA 1
ATOM 660 C C . HIS A 1 84 ? -3.225 -5.074 -2.525 1.00 82.31 84 HIS A C 1
ATOM 662 O O . HIS A 1 84 ? -4.028 -4.227 -2.948 1.00 82.31 84 HIS A O 1
ATOM 668 N N . THR A 1 85 ? -1.903 -4.921 -2.606 1.00 87.62 85 THR A N 1
ATOM 669 C CA . THR A 1 85 ? -1.263 -3.730 -3.176 1.00 87.62 85 THR A CA 1
ATOM 670 C C . THR A 1 85 ? -1.565 -3.599 -4.672 1.00 87.62 85 THR A C 1
ATOM 672 O O . THR A 1 85 ? -1.872 -4.575 -5.362 1.00 87.62 85 THR A O 1
ATOM 675 N N . ALA A 1 86 ? -1.491 -2.379 -5.203 1.00 88.94 86 ALA A N 1
ATOM 676 C CA . ALA A 1 86 ? -1.600 -2.167 -6.645 1.00 88.94 86 ALA A CA 1
ATOM 677 C C . ALA A 1 86 ? -0.459 -2.864 -7.414 1.00 88.94 86 ALA A C 1
ATOM 679 O O . ALA A 1 86 ? -0.674 -3.337 -8.529 1.00 88.94 86 ALA A O 1
ATOM 680 N N . LEU A 1 87 ? 0.715 -2.991 -6.786 1.00 90.19 87 LEU A N 1
ATOM 681 C CA . LEU A 1 87 ? 1.865 -3.716 -7.320 1.00 90.19 87 LEU A CA 1
ATOM 682 C C . LEU A 1 87 ? 1.559 -5.219 -7.486 1.00 90.19 87 LEU A C 1
ATOM 684 O O . LEU A 1 87 ? 1.768 -5.775 -8.564 1.00 90.19 87 LEU A O 1
ATOM 688 N N . ASP A 1 88 ? 0.939 -5.844 -6.479 1.00 89.88 88 ASP A N 1
ATOM 689 C CA . ASP A 1 88 ? 0.535 -7.257 -6.541 1.00 89.88 88 ASP A CA 1
ATOM 690 C C . ASP A 1 88 ? -0.535 -7.494 -7.612 1.00 89.88 88 ASP A C 1
ATOM 692 O O . ASP A 1 88 ? -0.495 -8.496 -8.325 1.00 89.88 88 ASP A O 1
ATOM 696 N N . ARG A 1 89 ? -1.481 -6.557 -7.782 1.00 89.81 89 ARG A N 1
ATOM 697 C CA . ARG A 1 89 ? -2.502 -6.636 -8.848 1.00 89.81 89 ARG A CA 1
ATOM 698 C C . ARG A 1 89 ? -1.899 -6.542 -10.243 1.00 89.81 89 ARG A C 1
ATOM 700 O O . ARG A 1 89 ? -2.436 -7.140 -11.172 1.00 89.81 89 ARG A O 1
ATOM 707 N N . LEU A 1 90 ? -0.791 -5.819 -10.385 1.00 90.81 90 LEU A N 1
ATOM 708 C CA . LEU A 1 90 ? -0.014 -5.768 -11.620 1.00 90.81 90 LEU A CA 1
ATOM 709 C C . LEU A 1 90 ? 0.733 -7.089 -11.880 1.00 90.81 90 LEU A C 1
ATOM 711 O O . LEU A 1 90 ? 1.206 -7.325 -12.991 1.00 90.81 90 LEU A O 1
ATOM 715 N N . GLY A 1 91 ? 0.820 -7.967 -10.877 1.00 92.44 91 GLY A N 1
ATOM 716 C CA . GLY A 1 91 ? 1.580 -9.211 -10.920 1.00 92.44 91 GLY A CA 1
ATOM 717 C C . GLY A 1 91 ? 3.080 -8.995 -10.738 1.00 92.44 91 GLY A C 1
ATOM 718 O O . GLY A 1 91 ? 3.860 -9.821 -11.200 1.00 92.44 91 GLY A O 1
ATOM 719 N N . VAL A 1 92 ? 3.488 -7.880 -10.128 1.00 92.12 92 VAL A N 1
ATOM 720 C CA . VAL A 1 92 ? 4.889 -7.548 -9.850 1.00 92.12 92 VAL A CA 1
ATOM 721 C C . VAL A 1 92 ? 5.112 -7.638 -8.348 1.00 92.12 92 VAL A C 1
ATOM 723 O O . VAL A 1 92 ? 4.354 -7.075 -7.567 1.00 92.12 92 VAL A O 1
ATOM 726 N N . THR A 1 93 ? 6.161 -8.331 -7.924 1.00 91.94 93 THR A N 1
ATOM 727 C CA . THR A 1 93 ? 6.561 -8.343 -6.513 1.00 91.94 93 THR A CA 1
ATOM 728 C C . THR A 1 93 ? 7.437 -7.135 -6.176 1.00 91.94 93 THR A C 1
ATOM 730 O O . THR A 1 93 ? 8.138 -6.600 -7.037 1.00 91.94 93 THR A O 1
ATOM 733 N N . ALA A 1 94 ? 7.478 -6.735 -4.901 1.00 90.81 94 ALA A N 1
ATOM 734 C CA . ALA A 1 94 ? 8.409 -5.699 -4.440 1.00 90.81 94 ALA A CA 1
ATOM 735 C C . ALA A 1 94 ? 9.871 -6.045 -4.782 1.00 90.81 94 ALA A C 1
ATOM 737 O O . ALA A 1 94 ? 10.621 -5.191 -5.247 1.00 90.81 94 ALA A O 1
ATOM 738 N N . ALA A 1 95 ? 10.257 -7.317 -4.633 1.00 91.50 95 ALA A N 1
ATOM 739 C CA . ALA A 1 95 ? 11.597 -7.789 -4.971 1.00 91.50 95 ALA A CA 1
ATOM 740 C C . ALA A 1 95 ? 11.922 -7.634 -6.466 1.00 91.50 95 ALA A C 1
ATOM 742 O O . ALA A 1 95 ? 13.030 -7.229 -6.812 1.00 91.50 95 ALA A O 1
ATOM 743 N N . GLU A 1 96 ? 10.968 -7.920 -7.356 1.00 93.44 96 GLU A N 1
ATOM 744 C CA . GLU A 1 96 ? 11.141 -7.701 -8.797 1.00 93.44 96 GLU A CA 1
ATOM 745 C C . GLU A 1 96 ? 11.269 -6.215 -9.132 1.00 93.44 96 GLU A C 1
ATOM 747 O O . GLU A 1 96 ? 12.172 -5.844 -9.877 1.00 93.44 96 GLU A O 1
ATOM 752 N N . ALA A 1 97 ? 10.426 -5.356 -8.548 1.00 92.62 97 ALA A N 1
ATOM 753 C CA . ALA A 1 97 ? 10.521 -3.911 -8.748 1.00 92.62 97 ALA A CA 1
ATOM 754 C C . ALA A 1 97 ? 11.905 -3.377 -8.337 1.00 92.62 97 ALA A C 1
ATOM 756 O O . ALA A 1 97 ? 12.520 -2.603 -9.071 1.00 92.62 97 ALA A O 1
ATOM 757 N N . VAL A 1 98 ? 12.440 -3.847 -7.205 1.00 93.50 98 VAL A N 1
ATOM 758 C CA . VAL A 1 98 ? 13.791 -3.497 -6.738 1.00 93.50 98 VAL A CA 1
ATOM 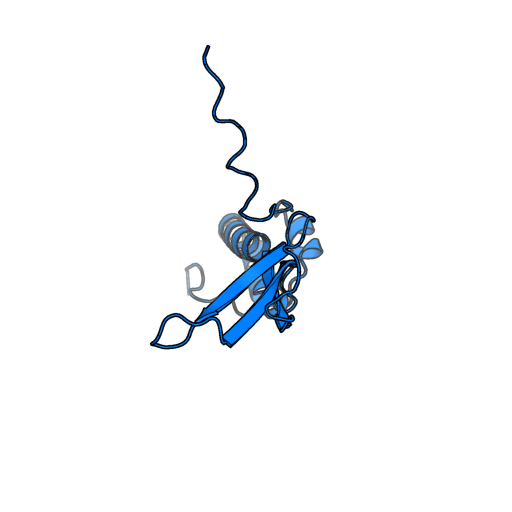759 C C . VAL A 1 98 ? 14.869 -4.031 -7.676 1.00 93.50 98 VAL A C 1
ATOM 761 O O . VAL A 1 98 ? 15.792 -3.301 -8.030 1.00 93.50 98 VAL A O 1
ATOM 764 N N . ALA A 1 99 ? 14.740 -5.277 -8.138 1.00 94.44 99 ALA A N 1
ATOM 765 C CA . ALA A 1 99 ? 15.669 -5.863 -9.102 1.00 94.44 99 ALA A CA 1
ATOM 766 C C . ALA A 1 99 ? 15.695 -5.098 -10.438 1.00 94.44 99 ALA A C 1
ATOM 768 O O . ALA A 1 99 ? 16.721 -5.084 -11.117 1.00 94.44 99 ALA A O 1
ATOM 769 N N . TRP A 1 100 ? 14.591 -4.445 -10.810 1.00 93.75 100 TRP A N 1
ATOM 770 C CA . TRP A 1 100 ? 14.504 -3.587 -11.993 1.00 93.75 100 TRP A CA 1
ATOM 771 C C . TRP A 1 100 ? 15.021 -2.161 -11.770 1.00 93.75 100 TRP A C 1
ATOM 773 O O . TRP A 1 100 ? 15.239 -1.449 -12.748 1.00 93.75 100 TRP A O 1
ATOM 783 N N . GLY A 1 101 ? 15.277 -1.757 -10.523 1.00 91.44 101 GLY A N 1
ATOM 784 C CA . GLY A 1 101 ? 15.899 -0.475 -10.187 1.00 91.44 101 GLY A CA 1
ATOM 785 C C . GLY A 1 101 ? 15.056 0.458 -9.317 1.00 91.44 101 GLY A C 1
ATOM 786 O O . GLY A 1 101 ? 15.470 1.597 -9.104 1.00 91.44 101 GLY A O 1
ATOM 787 N N . CYS A 1 102 ? 13.900 0.020 -8.807 1.00 93.12 102 CYS A N 1
ATOM 788 C CA . CYS A 1 102 ? 13.197 0.752 -7.751 1.00 93.12 102 CYS A CA 1
ATOM 789 C C . CYS A 1 102 ? 13.967 0.665 -6.425 1.00 93.12 102 CYS A C 1
ATOM 791 O O . CYS A 1 102 ? 14.725 -0.273 -6.174 1.00 93.12 102 CYS A O 1
ATOM 793 N N . VAL A 1 103 ? 13.758 1.644 -5.551 1.00 90.19 103 VAL A N 1
ATOM 794 C CA . VAL A 1 103 ? 14.364 1.670 -4.220 1.00 90.19 103 VAL A CA 1
ATOM 795 C C . VAL A 1 103 ? 13.323 1.241 -3.210 1.00 90.19 103 VAL A C 1
ATOM 797 O O . VAL A 1 103 ? 12.270 1.867 -3.093 1.00 90.19 103 VAL A O 1
ATOM 800 N N . ASP A 1 104 ? 13.636 0.191 -2.456 1.00 86.56 104 ASP A N 1
ATOM 801 C CA . ASP A 1 104 ? 12.766 -0.227 -1.374 1.00 86.56 104 ASP A CA 1
ATOM 802 C C . ASP A 1 104 ? 12.947 0.671 -0.150 1.00 86.56 104 ASP A C 1
ATOM 804 O O . ASP A 1 104 ? 13.928 0.551 0.588 1.00 86.56 104 ASP A O 1
ATOM 808 N N . GLN A 1 105 ? 12.011 1.594 0.054 1.00 80.38 105 GLN A N 1
ATOM 809 C CA . GLN A 1 105 ? 11.959 2.408 1.259 1.00 80.38 105 GLN A CA 1
ATOM 810 C C . GLN A 1 105 ? 10.913 1.828 2.206 1.00 80.38 105 GLN A C 1
ATOM 812 O O . GLN A 1 105 ? 9.738 1.689 1.864 1.00 80.38 105 GLN A O 1
ATOM 817 N N . VAL A 1 106 ? 11.341 1.490 3.422 1.00 73.69 106 VAL A N 1
ATOM 818 C CA . VAL A 1 106 ? 10.404 1.159 4.496 1.00 73.69 106 VAL A CA 1
ATOM 819 C C . VAL A 1 106 ? 9.708 2.453 4.907 1.00 73.69 106 VAL A C 1
ATOM 821 O O . VAL A 1 106 ? 10.350 3.363 5.431 1.00 73.69 106 VAL A O 1
ATOM 824 N N . VAL A 1 107 ? 8.403 2.541 4.652 1.00 75.75 107 VAL A N 1
ATOM 825 C CA . VAL A 1 107 ? 7.592 3.696 5.046 1.00 75.75 107 VAL A CA 1
ATOM 826 C C . VAL A 1 107 ? 7.117 3.493 6.481 1.00 75.75 107 VAL A C 1
ATOM 828 O O . VAL A 1 107 ? 6.310 2.604 6.765 1.00 75.75 107 VAL A O 1
ATOM 831 N N . GLU A 1 108 ? 7.627 4.318 7.390 1.00 76.56 108 GLU A N 1
ATOM 832 C CA . GLU A 1 108 ? 7.184 4.346 8.784 1.00 76.56 108 GLU A CA 1
ATOM 833 C C . GLU A 1 108 ? 5.727 4.814 8.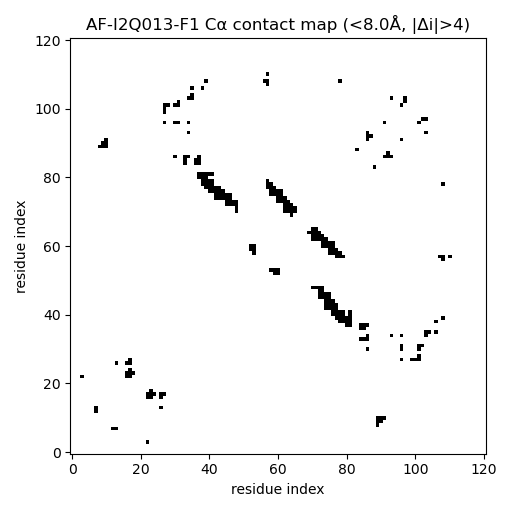891 1.00 76.56 108 GLU A C 1
ATOM 835 O O . GLU A 1 108 ? 5.218 5.538 8.030 1.00 76.56 108 GLU A O 1
ATOM 840 N N . ALA A 1 109 ? 5.040 4.390 9.954 1.00 75.19 109 ALA A N 1
ATOM 841 C CA . ALA A 1 109 ? 3.659 4.787 10.175 1.00 75.19 109 ALA A CA 1
ATOM 842 C C . ALA A 1 109 ? 3.549 6.322 10.260 1.00 75.19 109 ALA A C 1
ATOM 844 O O . ALA A 1 109 ? 4.351 6.955 10.955 1.00 75.19 109 ALA A O 1
ATOM 845 N N . PRO A 1 110 ? 2.557 6.948 9.598 1.00 70.38 110 PRO A N 1
ATOM 846 C CA . PRO A 1 110 ? 2.303 8.372 9.744 1.00 70.38 110 PRO A CA 1
ATOM 847 C C . PRO A 1 110 ? 1.838 8.622 11.184 1.00 70.38 110 PRO A C 1
ATOM 849 O O . PRO A 1 110 ? 0.684 8.382 11.532 1.00 70.38 110 PRO A O 1
ATOM 852 N N . GLY A 1 111 ? 2.786 9.018 12.033 1.00 60.94 111 GLY A N 1
ATOM 853 C CA . GLY A 1 111 ? 2.614 9.126 13.483 1.00 60.94 111 GLY A CA 1
ATOM 854 C C . GLY A 1 111 ? 3.896 9.446 14.264 1.00 60.94 111 GLY A C 1
ATOM 855 O O . GLY A 1 111 ? 3.794 9.864 15.409 1.00 60.94 111 GLY A O 1
ATOM 856 N N . ASP A 1 112 ? 5.085 9.346 13.655 1.00 48.44 112 ASP A N 1
ATOM 857 C CA . ASP A 1 112 ? 6.374 9.624 14.328 1.00 48.44 112 ASP A CA 1
ATOM 858 C C . ASP A 1 112 ? 6.941 11.049 14.109 1.00 48.44 112 ASP A C 1
ATOM 860 O O . ASP A 1 112 ? 8.078 11.354 14.473 1.00 48.44 112 ASP A O 1
ATOM 864 N N . ARG A 1 113 ? 6.168 11.976 13.519 1.00 43.41 113 ARG A N 1
ATOM 865 C CA . ARG A 1 113 ? 6.622 13.358 13.232 1.00 43.41 113 ARG A CA 1
ATOM 866 C C . ARG A 1 113 ? 6.168 14.441 14.217 1.00 43.41 113 ARG A C 1
ATOM 868 O O . ARG A 1 113 ? 6.352 15.619 13.925 1.00 43.41 113 ARG A O 1
ATOM 875 N N . GLU A 1 114 ? 5.690 14.081 15.405 1.00 40.31 114 GLU A N 1
ATOM 876 C CA . GLU A 1 114 ? 5.474 15.032 16.509 1.00 40.31 114 GLU A CA 1
ATOM 877 C C . GLU A 1 114 ? 6.265 14.613 17.758 1.00 40.31 114 GLU A C 1
ATOM 879 O O . GLU A 1 114 ? 5.736 14.064 18.716 1.00 40.31 114 GLU A O 1
ATOM 884 N N . GLY A 1 115 ? 7.578 14.866 17.734 1.00 40.88 115 GLY A N 1
ATOM 885 C CA . GLY A 1 115 ? 8.474 14.568 18.862 1.00 40.88 115 GLY A CA 1
ATOM 886 C C . GLY A 1 115 ? 9.766 15.390 18.927 1.00 40.88 115 GLY A C 1
ATOM 887 O O . GLY A 1 115 ? 10.661 15.069 19.704 1.00 40.88 115 GLY A O 1
ATOM 888 N N . ARG A 1 116 ? 9.904 16.457 18.126 1.00 38.44 116 ARG A N 1
ATOM 889 C CA . ARG A 1 116 ? 10.980 17.456 18.278 1.00 38.44 116 ARG A CA 1
ATOM 890 C C . ARG A 1 116 ? 10.447 18.874 18.077 1.00 38.44 116 ARG A C 1
ATOM 892 O O . ARG A 1 116 ? 10.893 19.585 17.184 1.00 38.44 116 ARG A O 1
ATOM 899 N N . SER A 1 117 ? 9.516 19.304 18.926 1.00 37.66 117 SER A N 1
ATOM 900 C CA . SER A 1 117 ? 9.436 20.730 19.249 1.00 37.66 117 SER A CA 1
ATOM 901 C C . SER A 1 117 ? 10.332 20.946 20.457 1.00 37.66 117 SER A C 1
ATOM 903 O O . SER A 1 117 ? 10.046 20.461 21.551 1.00 37.66 117 SER A O 1
ATOM 905 N N . GLY A 1 118 ? 11.479 21.574 20.213 1.00 34.91 118 GLY A N 1
ATOM 906 C CA . GLY A 1 118 ? 12.444 21.895 21.246 1.00 34.91 118 GLY A CA 1
ATOM 907 C C . GLY A 1 118 ? 11.786 22.685 22.369 1.00 34.91 118 GLY A C 1
ATOM 908 O O . GLY A 1 118 ? 11.121 23.692 22.139 1.00 34.91 118 GLY A O 1
ATOM 909 N N . VAL A 1 119 ? 12.029 22.233 23.594 1.00 41.88 119 VAL A N 1
ATOM 910 C CA . VAL A 1 119 ? 12.092 23.122 24.747 1.00 41.88 119 VAL A CA 1
ATOM 911 C C . VAL A 1 119 ? 13.191 24.140 24.435 1.00 41.88 119 VAL A C 1
ATOM 913 O O . VAL A 1 119 ? 14.374 23.808 24.473 1.00 41.88 119 VAL A O 1
ATOM 916 N N . GLN A 1 120 ? 12.805 25.357 24.064 1.00 39.19 120 GLN A N 1
ATOM 917 C CA . GLN A 1 120 ? 13.661 26.519 24.260 1.00 39.19 120 GLN A CA 1
ATOM 918 C C . GLN A 1 120 ? 13.321 27.081 25.639 1.00 39.19 120 GLN A C 1
ATOM 920 O O . GLN A 1 120 ? 12.247 27.642 25.8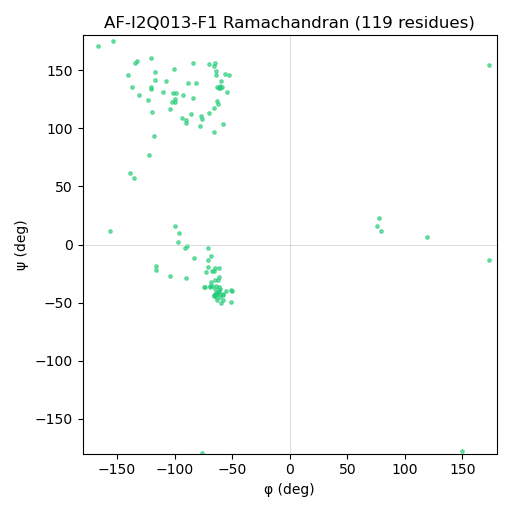44 1.00 39.19 120 GLN A O 1
ATOM 925 N N . THR A 1 121 ? 14.222 26.814 26.583 1.00 48.44 121 THR A N 1
ATOM 926 C CA . THR A 1 121 ? 14.437 27.618 27.795 1.00 48.44 121 THR A CA 1
ATOM 927 C C . THR A 1 121 ? 14.835 29.040 27.443 1.00 48.44 121 THR A C 1
ATOM 929 O O . THR A 1 121 ? 15.611 29.177 26.467 1.00 48.44 121 THR A O 1
#